Protein AF-A0A533Y2Y4-F1 (afdb_monomer_lite)

Structure (mmCIF, N/CA/C/O backbone):
data_AF-A0A533Y2Y4-F1
#
_entry.id   AF-A0A533Y2Y4-F1
#
loop_
_atom_site.group_PDB
_atom_site.id
_atom_site.type_symbol
_atom_site.label_atom_id
_atom_site.label_alt_id
_atom_site.label_comp_id
_atom_site.label_asym_id
_atom_site.label_entity_id
_atom_site.label_seq_id
_atom_site.pdbx_PDB_ins_code
_atom_site.Cartn_x
_atom_site.Cartn_y
_atom_site.Cartn_z
_atom_site.occupancy
_atom_site.B_iso_or_equiv
_atom_site.auth_seq_id
_atom_site.auth_comp_id
_atom_site.auth_asym_id
_atom_site.auth_atom_id
_atom_site.pdbx_PDB_model_num
ATOM 1 N N . MET A 1 1 ? -7.661 -0.615 -44.101 1.00 41.28 1 MET A N 1
ATOM 2 C CA . MET A 1 1 ? -6.988 -1.308 -42.984 1.00 41.28 1 MET A CA 1
ATOM 3 C C . MET A 1 1 ? -6.044 -0.304 -42.345 1.00 41.28 1 MET A C 1
ATOM 5 O O . MET A 1 1 ? -4.908 -0.199 -42.777 1.00 41.28 1 MET A O 1
ATOM 9 N N . SER A 1 2 ? -6.545 0.493 -41.405 1.00 38.12 2 SER A N 1
ATOM 10 C CA . SER A 1 2 ? -5.713 1.365 -40.572 1.00 38.12 2 SER A CA 1
ATOM 11 C C . SER A 1 2 ? -6.276 1.265 -39.168 1.00 38.12 2 SER A C 1
ATOM 13 O O . SER A 1 2 ? -7.288 1.893 -38.855 1.00 38.12 2 SER A O 1
ATOM 15 N N . ASP A 1 3 ? -5.670 0.382 -38.377 1.00 40.00 3 ASP A N 1
ATOM 16 C CA . ASP A 1 3 ? -6.018 0.175 -36.980 1.00 40.00 3 ASP A CA 1
ATOM 17 C C . ASP A 1 3 ? -5.820 1.478 -36.217 1.00 40.00 3 ASP A C 1
ATOM 19 O O . ASP A 1 3 ? -4.707 1.956 -35.983 1.00 40.00 3 ASP A O 1
ATOM 23 N N . SER A 1 4 ? -6.949 2.052 -35.825 1.00 44.31 4 SER A N 1
ATOM 24 C CA . SER A 1 4 ? -7.005 3.094 -34.822 1.00 44.31 4 SER A CA 1
ATOM 25 C C . SER A 1 4 ? -6.629 2.444 -33.498 1.00 44.31 4 SER A C 1
ATOM 27 O O . SER A 1 4 ? -7.466 1.852 -32.821 1.00 44.31 4 SER A O 1
ATOM 29 N N . LYS A 1 5 ? -5.353 2.546 -33.113 1.00 47.69 5 LYS A N 1
ATOM 30 C CA . LYS A 1 5 ? -4.909 2.267 -31.745 1.00 47.69 5 LYS A CA 1
ATOM 31 C C . LYS A 1 5 ? -5.397 3.417 -30.865 1.00 47.69 5 LYS A C 1
ATOM 33 O O . LYS A 1 5 ? -4.626 4.259 -30.414 1.00 47.69 5 LYS A O 1
ATOM 38 N N . GLN A 1 6 ? -6.713 3.467 -30.671 1.00 45.69 6 GLN A N 1
ATOM 39 C CA . GLN A 1 6 ? -7.357 4.191 -29.590 1.00 45.69 6 GLN A CA 1
ATOM 40 C C . GLN A 1 6 ? -6.883 3.526 -28.303 1.00 45.69 6 GLN A C 1
ATOM 42 O O . GLN A 1 6 ? -7.510 2.619 -27.763 1.00 45.69 6 GLN A O 1
ATOM 47 N N . GLY A 1 7 ? -5.707 3.960 -27.844 1.00 42.91 7 GLY A N 1
ATOM 48 C CA . GLY A 1 7 ? -5.332 3.845 -26.452 1.00 42.91 7 GLY A CA 1
ATOM 49 C C . GLY A 1 7 ? -6.439 4.540 -25.690 1.00 42.91 7 GLY A C 1
ATOM 50 O O . GLY A 1 7 ? -6.527 5.765 -25.695 1.00 42.91 7 GLY A O 1
ATOM 51 N N . ARG A 1 8 ? -7.347 3.734 -25.145 1.00 43.72 8 ARG A N 1
ATOM 52 C CA . ARG A 1 8 ? -8.367 4.151 -24.204 1.00 43.72 8 ARG A CA 1
ATOM 53 C C . ARG A 1 8 ? -7.593 4.824 -23.077 1.00 43.72 8 ARG A C 1
ATOM 55 O O . ARG A 1 8 ? -7.058 4.154 -22.199 1.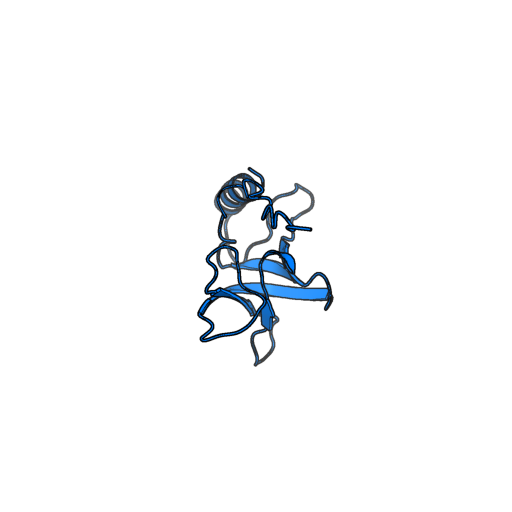00 43.72 8 ARG A O 1
ATOM 62 N N . LEU A 1 9 ? -7.466 6.147 -23.153 1.00 45.41 9 LEU A N 1
ATOM 63 C CA . LEU A 1 9 ? -7.199 6.996 -22.008 1.00 45.41 9 LEU A CA 1
ATOM 64 C C . LEU A 1 9 ? -8.453 6.857 -21.154 1.00 45.41 9 LEU A C 1
ATOM 66 O O . LEU A 1 9 ? -9.315 7.731 -21.127 1.00 45.41 9 LEU A O 1
ATOM 70 N N . GLU A 1 10 ? -8.605 5.689 -20.523 1.00 47.72 10 GLU A N 1
ATOM 71 C CA . GLU A 1 10 ? -9.360 5.640 -19.297 1.00 47.72 10 GLU A CA 1
ATOM 72 C C . GLU A 1 10 ? -8.736 6.731 -18.452 1.00 47.72 10 GLU A C 1
ATOM 74 O O . GLU A 1 10 ? -7.520 6.764 -18.241 1.00 47.72 10 GLU A O 1
ATOM 79 N N . THR A 1 11 ? -9.571 7.692 -18.093 1.00 44.31 11 THR A N 1
ATOM 80 C CA . THR A 1 11 ? -9.306 8.683 -17.072 1.00 44.31 11 THR A CA 1
ATOM 81 C C . THR A 1 11 ? -9.050 7.879 -15.803 1.00 44.31 11 THR A C 1
ATOM 83 O O . THR A 1 11 ? -9.944 7.665 -14.991 1.00 44.31 11 THR A O 1
ATOM 86 N N . ARG A 1 12 ? -7.837 7.322 -15.680 1.00 54.50 12 ARG A N 1
ATOM 87 C CA . ARG A 1 12 ? -7.360 6.711 -14.452 1.00 54.50 12 ARG A CA 1
ATOM 88 C C . ARG A 1 12 ? -7.520 7.825 -13.437 1.00 54.50 12 ARG A C 1
ATOM 90 O O . ARG A 1 12 ? -6.935 8.898 -13.618 1.00 54.50 12 ARG A O 1
ATOM 97 N N . ARG A 1 13 ? -8.391 7.602 -12.447 1.00 58.84 13 ARG A N 1
ATOM 98 C CA . ARG A 1 13 ? -8.477 8.450 -11.256 1.00 58.84 13 ARG A CA 1
ATOM 99 C C . ARG A 1 13 ? -7.050 8.813 -10.868 1.00 58.84 13 ARG A C 1
ATOM 101 O O . ARG A 1 13 ? -6.171 7.954 -10.954 1.00 58.84 13 ARG A O 1
ATOM 108 N N . SER A 1 14 ? -6.815 10.086 -10.559 1.00 77.69 14 SER A N 1
ATOM 109 C CA . SER A 1 14 ? -5.493 10.584 -10.175 1.00 77.69 14 SER A CA 1
ATOM 110 C C . SER A 1 14 ? -4.843 9.578 -9.235 1.00 77.69 14 SER A C 1
ATOM 112 O O . SER A 1 14 ? -5.396 9.312 -8.172 1.00 77.69 14 SER A O 1
ATOM 114 N N . TRP A 1 15 ? -3.745 8.962 -9.670 1.00 87.69 15 TRP A N 1
ATOM 115 C CA . TRP A 1 15 ? -3.130 7.872 -8.928 1.00 87.69 15 TRP A CA 1
ATOM 116 C C . TRP A 1 15 ? -2.809 8.323 -7.502 1.00 87.69 15 TRP A C 1
ATOM 118 O O . TRP A 1 15 ? -2.021 9.252 -7.301 1.00 87.69 15 TRP A O 1
ATOM 128 N N . VAL A 1 16 ? -3.425 7.668 -6.520 1.00 91.75 16 VAL A N 1
ATOM 129 C CA . VAL A 1 16 ? -3.146 7.894 -5.107 1.00 91.75 16 VAL A CA 1
ATOM 130 C C . VAL A 1 16 ? -2.151 6.839 -4.654 1.00 91.75 16 VAL A C 1
ATOM 132 O O . VAL A 1 16 ? -2.451 5.649 -4.621 1.00 91.75 16 VAL A O 1
ATOM 135 N N . ARG A 1 17 ? -0.949 7.275 -4.274 1.00 93.94 17 ARG A N 1
ATOM 136 C CA . ARG A 1 17 ? 0.061 6.361 -3.742 1.00 93.94 17 ARG A CA 1
ATOM 137 C C . ARG A 1 17 ? -0.434 5.722 -2.440 1.00 93.94 17 ARG A C 1
ATOM 139 O O . ARG A 1 17 ? -0.828 6.431 -1.516 1.00 93.94 17 ARG A O 1
ATOM 146 N N . ILE A 1 18 ? -0.295 4.402 -2.336 1.00 96.69 18 ILE A N 1
ATOM 147 C CA . ILE A 1 18 ? -0.494 3.647 -1.098 1.00 96.69 18 ILE A CA 1
ATOM 148 C C . ILE A 1 18 ? 0.572 4.093 -0.082 1.00 96.69 18 ILE A C 1
ATOM 150 O O . ILE A 1 18 ? 1.768 3.949 -0.365 1.00 96.69 18 ILE A O 1
ATOM 154 N N . PRO A 1 19 ? 0.187 4.638 1.086 1.00 96.88 19 PRO A N 1
ATOM 155 C CA . PRO A 1 19 ? 1.154 5.097 2.075 1.00 96.88 19 PRO A CA 1
ATOM 156 C C . PRO A 1 19 ? 2.002 3.962 2.647 1.00 96.88 19 PRO A C 1
ATOM 158 O O . PRO A 1 19 ? 1.537 2.830 2.819 1.00 96.88 19 PRO A O 1
ATOM 161 N N . ASP A 1 20 ? 3.239 4.287 3.011 1.00 97.19 20 ASP A N 1
ATOM 162 C CA . ASP A 1 20 ? 4.128 3.349 3.687 1.00 97.19 20 ASP A CA 1
ATOM 163 C C . ASP A 1 20 ? 3.525 2.929 5.042 1.00 97.19 20 ASP A C 1
ATOM 165 O O . ASP A 1 20 ? 2.842 3.691 5.729 1.00 97.19 20 ASP A O 1
ATOM 169 N N . GLY A 1 21 ? 3.744 1.674 5.414 1.00 97.25 21 GLY A N 1
ATOM 170 C CA . GLY A 1 21 ? 3.124 1.031 6.564 1.00 97.25 21 GLY A CA 1
ATOM 171 C C . GLY A 1 21 ? 1.728 0.473 6.295 1.00 97.25 21 GLY A C 1
ATOM 172 O O . GLY A 1 21 ? 1.203 -0.187 7.187 1.00 97.25 21 GLY A O 1
ATOM 173 N N . THR A 1 22 ? 1.135 0.677 5.112 1.00 98.25 22 THR A N 1
ATOM 174 C CA . THR A 1 22 ? -0.133 0.027 4.730 1.00 98.25 22 THR A CA 1
ATOM 175 C C . THR A 1 22 ? 0.071 -1.470 4.535 1.00 98.25 22 THR A C 1
ATOM 177 O O . THR A 1 22 ? 1.011 -1.884 3.852 1.00 98.25 22 THR A O 1
ATOM 180 N N . MET A 1 23 ? -0.804 -2.285 5.126 1.00 98.19 23 MET A N 1
ATOM 181 C CA . MET A 1 23 ? -0.787 -3.729 4.935 1.00 98.19 23 MET A CA 1
ATOM 182 C C . MET A 1 23 ? -1.502 -4.108 3.641 1.00 98.19 23 MET A C 1
ATOM 184 O O . MET A 1 23 ? -2.633 -3.692 3.383 1.00 98.19 23 MET A O 1
ATOM 188 N N . VAL A 1 24 ? -0.837 -4.927 2.837 1.00 98.38 24 VAL A N 1
ATOM 189 C CA . VAL A 1 24 ? -1.324 -5.378 1.537 1.00 98.38 24 VAL A CA 1
ATOM 190 C C . VAL A 1 24 ? -1.190 -6.888 1.403 1.00 98.38 24 VAL A C 1
ATOM 192 O O . VAL A 1 24 ? -0.348 -7.518 2.045 1.00 98.38 24 VAL A O 1
ATOM 195 N N . ARG A 1 25 ? -2.000 -7.465 0.519 1.00 98.31 25 ARG A N 1
ATOM 196 C CA . ARG A 1 25 ? -1.867 -8.837 0.033 1.00 98.31 25 ARG A CA 1
ATOM 197 C C . ARG A 1 25 ? -1.604 -8.822 -1.464 1.00 98.31 25 ARG A C 1
ATOM 199 O O . ARG A 1 25 ? -2.337 -8.171 -2.205 1.00 98.31 25 ARG A O 1
ATOM 206 N N . HIS A 1 26 ? -0.615 -9.581 -1.915 1.00 97.38 26 HIS A N 1
ATOM 207 C CA . HIS A 1 26 ? -0.411 -9.793 -3.342 1.00 97.38 26 HIS A CA 1
ATOM 208 C C . HIS A 1 26 ? -1.557 -10.639 -3.912 1.00 97.38 26 HIS A C 1
ATOM 210 O O . HIS A 1 26 ? -1.858 -11.713 -3.391 1.00 97.38 26 HIS A O 1
ATOM 216 N N . ARG A 1 27 ? -2.199 -10.186 -4.993 1.00 97.00 27 ARG A N 1
ATOM 217 C CA . ARG A 1 27 ? -3.395 -10.831 -5.563 1.00 97.00 27 ARG A CA 1
ATOM 218 C C . ARG A 1 27 ? -3.123 -12.243 -6.074 1.00 97.00 27 ARG A C 1
ATOM 220 O O . ARG A 1 27 ? -3.931 -13.133 -5.840 1.00 97.00 27 ARG A O 1
AT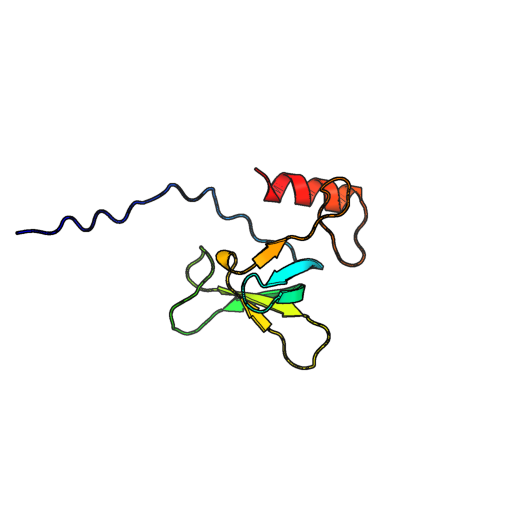OM 227 N N . ARG A 1 28 ? -1.990 -12.437 -6.759 1.00 94.12 28 ARG A N 1
ATOM 228 C CA . ARG A 1 28 ? -1.598 -13.728 -7.359 1.00 94.12 28 ARG A CA 1
ATOM 229 C C . ARG A 1 28 ? -0.859 -14.648 -6.385 1.00 94.12 28 ARG A C 1
ATOM 231 O O . ARG A 1 28 ? -1.276 -15.777 -6.182 1.00 94.12 28 ARG A O 1
ATOM 238 N N . GLU A 1 29 ? 0.217 -14.153 -5.773 1.00 93.50 29 GLU A N 1
ATOM 239 C CA . GLU A 1 29 ? 1.061 -14.938 -4.860 1.00 93.50 29 GLU A CA 1
ATOM 240 C C . GLU A 1 29 ? 0.466 -15.117 -3.451 1.00 93.50 29 GLU A C 1
ATOM 242 O O . GLU A 1 29 ? 0.911 -15.976 -2.699 1.00 93.50 29 GLU A O 1
ATOM 247 N N . GLY A 1 30 ? -0.527 -14.312 -3.060 1.00 95.31 30 GLY A N 1
ATOM 248 C CA . GLY A 1 30 ? -1.250 -14.456 -1.791 1.00 95.31 30 GLY A CA 1
ATOM 249 C C . GLY A 1 30 ? -0.497 -14.005 -0.534 1.00 95.31 30 GLY A C 1
ATOM 250 O O . GLY A 1 30 ? -1.120 -13.885 0.523 1.00 95.31 30 GLY A O 1
ATOM 251 N N . HIS A 1 31 ? 0.803 -13.712 -0.623 1.00 94.44 31 HIS A N 1
ATOM 252 C CA . HIS A 1 31 ? 1.597 -13.257 0.517 1.00 94.44 31 HIS A CA 1
ATOM 253 C C . HIS A 1 31 ? 1.160 -11.871 1.011 1.00 94.44 31 HIS A C 1
ATOM 255 O O . HIS A 1 31 ? 0.750 -11.005 0.229 1.00 94.44 31 HIS A O 1
ATOM 261 N N . GLN A 1 32 ? 1.276 -11.655 2.321 1.00 97.25 32 GLN A N 1
ATOM 262 C CA . GLN A 1 32 ? 0.918 -10.403 2.987 1.00 97.25 32 GLN A CA 1
ATOM 263 C C . GLN A 1 32 ? 2.158 -9.699 3.522 1.00 97.25 32 GLN A C 1
ATOM 265 O O . GLN A 1 32 ? 3.119 -10.344 3.934 1.00 97.25 32 GLN A O 1
ATOM 270 N N . GLY A 1 33 ? 2.125 -8.372 3.531 1.00 97.31 33 GLY A N 1
ATOM 271 C CA . GLY A 1 33 ? 3.211 -7.571 4.070 1.00 97.31 33 GLY A CA 1
ATOM 272 C C . GLY A 1 33 ? 2.875 -6.091 4.113 1.00 97.31 33 GLY A C 1
ATOM 273 O O . GLY A 1 33 ? 1.783 -5.672 3.729 1.00 97.31 33 GLY A O 1
ATOM 274 N N . PHE A 1 34 ? 3.829 -5.297 4.581 1.00 98.12 34 PHE A N 1
ATOM 275 C CA . PHE A 1 34 ? 3.686 -3.849 4.676 1.00 98.12 34 PHE A CA 1
ATOM 276 C C . PHE A 1 34 ? 4.439 -3.154 3.552 1.00 98.12 34 PHE A C 1
ATOM 278 O O . PHE A 1 34 ? 5.573 -3.521 3.239 1.00 98.12 34 PHE A O 1
ATOM 285 N N . ILE A 1 35 ? 3.832 -2.119 2.980 1.00 98.00 35 ILE A N 1
ATOM 286 C CA . ILE A 1 35 ? 4.531 -1.214 2.068 1.00 98.00 35 ILE A CA 1
ATOM 287 C C . ILE A 1 35 ? 5.637 -0.498 2.843 1.00 98.00 35 ILE A C 1
ATOM 289 O O . ILE A 1 35 ? 5.374 0.068 3.900 1.00 98.00 35 ILE A O 1
ATOM 293 N N . ASP A 1 36 ? 6.870 -0.509 2.342 1.00 96.50 36 ASP A N 1
ATOM 294 C CA . ASP A 1 36 ? 7.989 0.218 2.966 1.00 96.50 36 ASP A CA 1
ATOM 295 C C . ASP A 1 36 ? 8.711 1.175 2.010 1.00 96.50 36 ASP A C 1
ATOM 297 O O . ASP A 1 36 ? 9.803 1.674 2.296 1.00 96.50 36 ASP A O 1
ATOM 301 N N . GLY A 1 37 ? 8.104 1.420 0.851 1.00 96.88 37 GLY A N 1
ATOM 302 C CA . GLY A 1 37 ? 8.533 2.433 -0.095 1.00 96.88 37 GLY A CA 1
ATOM 303 C C . GLY A 1 37 ? 8.260 2.055 -1.543 1.00 96.88 37 GLY A C 1
ATOM 304 O O . GLY A 1 37 ? 7.603 1.060 -1.857 1.00 96.88 37 GLY A O 1
ATOM 305 N N . LEU A 1 38 ? 8.827 2.867 -2.427 1.00 96.75 38 LEU A N 1
ATOM 306 C CA . LEU A 1 38 ? 8.881 2.633 -3.862 1.00 96.75 38 LEU A CA 1
ATOM 307 C C . LEU A 1 38 ? 10.326 2.374 -4.283 1.00 96.75 38 LEU A C 1
ATOM 309 O O . LEU A 1 38 ? 11.268 2.852 -3.649 1.00 96.75 38 LEU A O 1
ATOM 313 N N . THR A 1 39 ? 10.501 1.646 -5.376 1.00 95.50 39 THR A N 1
ATOM 314 C CA . THR A 1 39 ? 11.787 1.532 -6.062 1.00 95.50 39 THR A CA 1
ATOM 315 C C . THR A 1 39 ? 11.612 1.907 -7.525 1.00 95.50 39 THR A C 1
ATOM 317 O O . THR A 1 39 ? 10.620 1.520 -8.141 1.00 95.50 39 THR A O 1
ATOM 320 N N . GLU A 1 40 ? 12.536 2.699 -8.068 1.00 95.19 40 GLU A N 1
ATOM 321 C CA . GLU A 1 40 ? 12.565 2.999 -9.498 1.00 95.19 40 GLU A CA 1
ATOM 322 C C . GLU A 1 40 ? 13.159 1.817 -10.263 1.00 95.19 40 GLU A C 1
ATOM 324 O O . GLU A 1 40 ? 14.191 1.267 -9.879 1.00 95.19 40 GLU A O 1
ATOM 329 N N . LEU A 1 41 ? 12.518 1.437 -11.366 1.00 90.19 41 LEU A N 1
ATOM 330 C CA . LEU A 1 41 ? 13.026 0.398 -12.254 1.00 90.19 41 LEU A CA 1
ATOM 331 C C . LEU A 1 41 ? 13.750 1.026 -13.447 1.00 90.19 41 LEU A C 1
ATOM 333 O O . LEU A 1 41 ? 13.228 1.927 -14.105 1.00 90.19 41 LEU A O 1
ATOM 337 N N . ALA A 1 42 ? 14.923 0.501 -13.796 1.00 82.25 42 ALA A N 1
ATOM 338 C CA . ALA A 1 42 ? 15.682 0.975 -14.956 1.00 82.25 42 ALA A CA 1
ATOM 339 C C . ALA A 1 42 ? 14.985 0.666 -16.299 1.00 82.25 42 ALA A C 1
ATOM 341 O O . ALA A 1 42 ? 15.166 1.383 -17.278 1.00 82.25 42 ALA A O 1
ATOM 342 N N . GLY A 1 43 ? 14.155 -0.380 -16.353 1.00 79.31 43 GLY A N 1
ATOM 343 C CA . GLY A 1 43 ? 13.526 -0.891 -17.574 1.00 79.31 43 GLY A CA 1
ATOM 344 C C . GLY A 1 43 ? 12.419 -1.906 -17.266 1.00 79.31 43 GLY A C 1
ATOM 345 O O . GLY A 1 43 ? 12.248 -2.291 -16.114 1.00 79.31 43 GLY A O 1
ATOM 346 N N . GLY A 1 44 ? 11.687 -2.333 -18.298 1.00 73.38 44 GLY A N 1
ATOM 347 C CA . GLY A 1 44 ? 10.752 -3.464 -18.222 1.00 73.38 44 GLY A CA 1
ATOM 348 C C . GLY A 1 44 ? 9.259 -3.107 -18.117 1.00 73.38 44 GLY A C 1
ATOM 349 O O . GLY A 1 44 ? 8.922 -1.946 -17.843 1.00 73.38 44 GLY A O 1
ATOM 350 N N . PRO A 1 45 ? 8.383 -4.099 -18.394 1.00 69.00 45 PRO A N 1
ATOM 351 C CA . PRO A 1 45 ? 6.945 -4.009 -18.146 1.00 69.00 45 PRO A CA 1
ATOM 352 C C . PRO A 1 45 ? 6.652 -3.989 -16.634 1.00 69.00 45 PRO A C 1
ATOM 354 O O . PRO A 1 45 ? 7.557 -4.161 -15.823 1.00 69.00 45 PRO A O 1
ATOM 357 N N . ASP A 1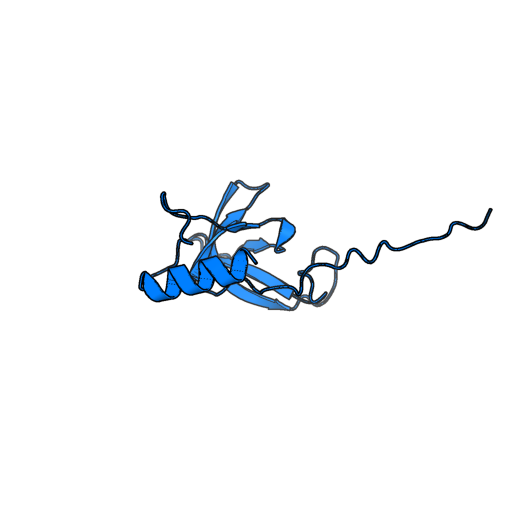 46 ? 5.389 -3.767 -16.269 1.00 86.50 46 ASP A N 1
ATOM 358 C CA . ASP A 1 46 ? 4.888 -3.805 -14.887 1.00 86.50 46 ASP A CA 1
ATOM 359 C C . ASP A 1 46 ? 5.418 -2.677 -14.001 1.00 86.50 46 ASP A C 1
ATOM 361 O O . ASP A 1 46 ? 6.269 -2.841 -13.130 1.00 86.50 46 ASP A O 1
ATOM 365 N N . ARG A 1 47 ? 4.849 -1.490 -14.200 1.00 92.94 47 ARG A N 1
ATOM 366 C CA . ARG A 1 47 ? 5.133 -0.312 -13.384 1.00 92.94 47 ARG A CA 1
ATOM 367 C C . ARG A 1 47 ? 3.849 0.235 -12.799 1.00 92.94 47 ARG A C 1
ATOM 369 O O . ARG A 1 47 ? 2.776 0.096 -13.386 1.00 92.94 47 ARG A O 1
ATOM 376 N N . ASN A 1 48 ? 3.989 0.894 -11.660 1.00 94.44 48 ASN A N 1
ATOM 377 C CA . ASN A 1 48 ? 2.948 1.7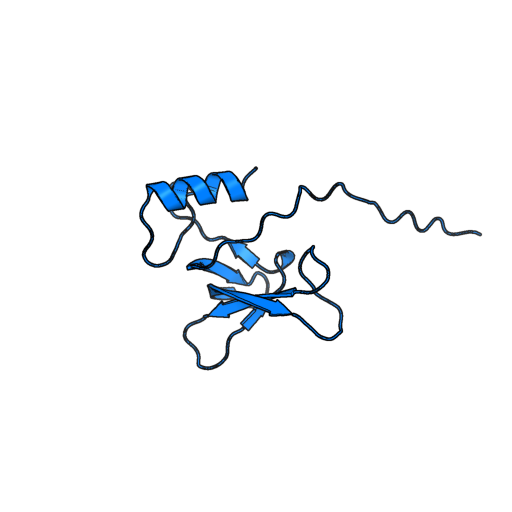36 -11.107 1.00 94.44 48 ASN A CA 1
ATOM 378 C C . ASN A 1 48 ? 2.503 2.790 -12.137 1.00 94.44 48 ASN A C 1
ATOM 380 O O . ASN A 1 48 ? 3.212 3.048 -13.116 1.00 94.44 48 ASN A O 1
ATOM 384 N N . PRO A 1 49 ? 1.353 3.447 -11.925 1.00 93.12 49 PRO A N 1
ATOM 385 C CA . PRO A 1 49 ? 0.847 4.467 -12.842 1.00 93.12 49 PRO A CA 1
ATOM 386 C C . PRO A 1 49 ? 1.803 5.631 -13.155 1.00 93.12 49 PRO A C 1
ATOM 388 O O . PRO A 1 49 ? 1.624 6.273 -14.186 1.00 93.12 49 PRO A O 1
ATOM 391 N N . ASP A 1 50 ? 2.832 5.889 -12.337 1.00 90.69 50 ASP A N 1
ATOM 392 C CA . ASP A 1 50 ? 3.906 6.841 -12.676 1.00 90.69 50 ASP A CA 1
ATOM 393 C C . ASP A 1 50 ? 4.837 6.386 -13.807 1.00 90.69 50 ASP A C 1
ATOM 395 O O . ASP A 1 50 ? 5.711 7.143 -14.230 1.00 90.69 50 ASP A O 1
ATOM 399 N N . GLY A 1 51 ? 4.691 5.149 -14.280 1.00 91.12 51 GLY A N 1
ATOM 400 C CA . GLY A 1 51 ? 5.489 4.587 -15.357 1.00 91.12 51 GLY A CA 1
ATOM 401 C C . GLY A 1 51 ? 6.957 4.387 -14.996 1.00 91.12 51 GLY A C 1
ATOM 402 O O . GLY A 1 51 ? 7.755 4.135 -15.898 1.00 91.12 51 GLY A O 1
ATOM 403 N N . ARG A 1 52 ? 7.342 4.471 -13.712 1.00 93.62 52 ARG A N 1
ATOM 404 C CA . ARG A 1 52 ? 8.744 4.323 -13.294 1.00 93.62 52 ARG A CA 1
ATOM 405 C C . ARG A 1 52 ? 8.974 3.476 -12.044 1.00 93.62 52 ARG A C 1
ATOM 407 O O . ARG A 1 52 ? 10.049 2.881 -11.959 1.00 93.62 52 ARG A O 1
ATOM 414 N N . THR A 1 53 ? 8.012 3.363 -11.126 1.00 95.81 53 THR A N 1
ATOM 415 C CA . THR A 1 53 ? 8.211 2.655 -9.850 1.00 95.81 53 THR A CA 1
ATOM 416 C C . THR A 1 53 ? 7.467 1.328 -9.725 1.00 95.81 53 THR A C 1
ATOM 418 O O . THR A 1 53 ? 6.508 1.056 -10.443 1.00 95.81 53 THR A O 1
ATOM 421 N N . GLN A 1 54 ? 7.900 0.517 -8.760 1.00 97.38 54 GLN A N 1
ATOM 422 C CA . GLN A 1 54 ? 7.110 -0.538 -8.118 1.00 97.38 54 GLN A CA 1
ATOM 423 C C . GLN A 1 54 ? 7.105 -0.331 -6.598 1.00 97.38 54 GLN A C 1
ATOM 425 O O . GLN A 1 54 ? 8.024 0.281 -6.042 1.00 97.38 54 GLN A O 1
ATOM 430 N N . TYR A 1 55 ? 6.088 -0.854 -5.916 1.00 97.62 55 TYR A N 1
ATOM 431 C CA . TYR A 1 55 ? 6.056 -0.910 -4.457 1.00 97.62 55 TYR A CA 1
ATOM 432 C C . TYR A 1 55 ? 7.001 -1.973 -3.920 1.00 97.62 55 TYR A C 1
ATOM 434 O O . TYR A 1 55 ? 7.090 -3.071 -4.464 1.00 97.62 55 TYR A O 1
ATOM 442 N N . ARG A 1 56 ? 7.654 -1.660 -2.801 1.00 97.44 56 ARG A N 1
ATOM 443 C CA . ARG A 1 56 ? 8.366 -2.632 -1.977 1.00 97.44 56 ARG A CA 1
ATOM 444 C C . ARG A 1 56 ? 7.452 -3.116 -0.864 1.00 97.44 56 ARG A C 1
ATOM 446 O O . ARG A 1 56 ? 6.942 -2.312 -0.083 1.00 97.44 56 ARG A O 1
ATOM 453 N N . VAL A 1 57 ? 7.289 -4.428 -0.779 1.00 97.62 57 VAL A N 1
ATOM 454 C CA . VAL A 1 57 ? 6.492 -5.096 0.246 1.00 97.62 57 VAL A CA 1
ATOM 455 C C . VAL A 1 57 ? 7.427 -5.874 1.163 1.00 97.62 57 VAL A C 1
ATOM 457 O O . VAL A 1 57 ? 8.126 -6.799 0.737 1.00 97.62 57 VAL A O 1
ATOM 460 N N . ASN A 1 58 ? 7.434 -5.495 2.437 1.00 97.00 58 ASN A N 1
ATOM 461 C CA . ASN A 1 58 ? 8.105 -6.232 3.493 1.00 97.00 58 ASN A CA 1
ATOM 462 C C . ASN A 1 58 ? 7.178 -7.336 4.015 1.00 97.00 58 ASN A C 1
ATOM 464 O O . ASN A 1 58 ? 6.200 -7.052 4.708 1.00 97.00 58 ASN A O 1
ATOM 468 N N . ILE A 1 59 ? 7.511 -8.583 3.686 1.00 95.25 59 ILE A N 1
ATOM 469 C CA . ILE A 1 59 ? 6.772 -9.790 4.085 1.00 95.25 59 ILE A CA 1
ATOM 470 C C . ILE A 1 59 ? 7.380 -10.492 5.316 1.00 95.25 59 ILE A C 1
ATOM 472 O O . ILE A 1 59 ? 6.982 -11.601 5.650 1.00 95.25 59 ILE A O 1
ATOM 476 N N . GLY A 1 60 ? 8.357 -9.870 5.989 1.00 90.44 60 GLY A N 1
ATOM 477 C CA . GLY A 1 60 ? 9.078 -10.463 7.123 1.00 90.44 60 GLY A CA 1
ATOM 478 C C . GLY A 1 60 ? 10.261 -11.359 6.735 1.00 90.44 60 GLY A C 1
ATOM 479 O O . GLY A 1 60 ? 10.919 -11.910 7.614 1.00 90.44 60 GLY A O 1
ATOM 480 N N . GLU A 1 61 ? 10.558 -11.479 5.441 1.00 85.94 61 GLU A N 1
ATOM 481 C CA . GLU A 1 61 ? 11.717 -12.202 4.910 1.00 85.94 61 GLU A CA 1
ATOM 482 C C . GLU A 1 61 ? 12.907 -11.264 4.645 1.00 85.94 61 GLU A C 1
ATOM 484 O O . GLU A 1 61 ? 12.785 -10.037 4.661 1.00 85.94 61 GLU A O 1
ATOM 489 N N . SER A 1 62 ? 14.083 -11.842 4.382 1.00 81.19 62 SER A N 1
ATOM 490 C CA . SER A 1 62 ? 15.299 -11.079 4.069 1.00 81.19 62 SER A CA 1
ATOM 491 C C . SER A 1 62 ? 15.188 -10.292 2.758 1.00 81.19 62 SER A C 1
ATOM 493 O O . SER A 1 62 ? 15.756 -9.203 2.644 1.00 81.19 62 SER A O 1
ATOM 495 N N . ALA A 1 63 ? 14.441 -10.812 1.781 1.00 85.12 63 ALA A N 1
ATOM 496 C CA . ALA A 1 63 ? 14.189 -10.156 0.506 1.00 85.12 63 ALA A CA 1
ATOM 497 C C . ALA A 1 63 ? 12.813 -9.479 0.493 1.00 85.12 63 ALA A C 1
ATOM 499 O O . ALA A 1 63 ? 11.789 -10.079 0.814 1.00 85.12 63 ALA A O 1
ATOM 500 N N . ARG A 1 64 ? 12.788 -8.214 0.063 1.00 90.25 64 ARG A N 1
ATOM 501 C CA . ARG A 1 64 ? 11.540 -7.498 -0.219 1.00 90.25 64 ARG A CA 1
ATOM 502 C C . ARG A 1 64 ? 10.935 -8.017 -1.512 1.00 90.25 64 ARG A C 1
ATOM 504 O O . ARG A 1 64 ? 11.654 -8.243 -2.485 1.00 90.25 64 ARG A O 1
ATOM 511 N N . LYS A 1 65 ? 9.612 -8.115 -1.538 1.00 94.56 65 LYS A N 1
ATOM 512 C CA . LYS A 1 65 ? 8.861 -8.363 -2.768 1.00 94.56 65 LYS A CA 1
ATOM 513 C C . LYS A 1 65 ? 8.597 -7.042 -3.478 1.00 94.56 65 LYS A C 1
ATOM 515 O O . LYS A 1 65 ? 8.373 -6.026 -2.820 1.00 94.56 65 LYS A O 1
ATOM 520 N N . LEU A 1 66 ? 8.631 -7.065 -4.805 1.00 95.19 66 LEU A N 1
ATOM 521 C CA . LEU A 1 66 ? 8.234 -5.933 -5.631 1.00 95.19 66 LEU A CA 1
ATOM 522 C C . LEU A 1 66 ? 6.891 -6.230 -6.287 1.00 95.19 66 LEU A C 1
ATOM 524 O O . LEU A 1 66 ? 6.662 -7.357 -6.719 1.00 95.19 66 LEU A O 1
ATOM 528 N N . ALA A 1 67 ? 6.011 -5.235 -6.336 1.00 95.62 67 ALA A N 1
ATOM 529 C CA . ALA A 1 67 ? 4.704 -5.364 -6.968 1.00 95.62 67 ALA A CA 1
ATOM 530 C C . ALA A 1 67 ? 4.224 -4.019 -7.520 1.00 95.62 67 ALA A C 1
ATOM 532 O O . ALA A 1 67 ? 4.517 -2.960 -6.957 1.00 95.62 67 ALA A O 1
ATOM 533 N N . VAL A 1 68 ? 3.458 -4.065 -8.606 1.00 96.06 68 VAL A N 1
ATOM 534 C CA . VAL A 1 68 ? 2.673 -2.913 -9.064 1.00 96.06 68 VAL A CA 1
ATOM 535 C C . VAL A 1 68 ? 1.405 -2.774 -8.234 1.00 96.06 68 VAL A C 1
ATOM 537 O O . VAL A 1 68 ? 0.913 -3.752 -7.675 1.00 96.06 68 VAL A O 1
ATOM 540 N N . GLU A 1 69 ? 0.849 -1.568 -8.188 1.00 95.88 69 GLU A N 1
ATOM 541 C CA . GLU A 1 69 ? -0.435 -1.296 -7.533 1.00 95.88 69 GLU A CA 1
ATOM 542 C C . GLU A 1 69 ? -1.535 -2.293 -7.920 1.00 95.88 69 GLU A C 1
ATOM 544 O O . GLU A 1 69 ? -2.213 -2.823 -7.042 1.00 95.88 69 GLU A O 1
ATOM 549 N N . ASP A 1 70 ? -1.672 -2.588 -9.217 1.00 95.25 70 ASP A N 1
ATOM 550 C CA . ASP A 1 70 ? -2.726 -3.464 -9.741 1.00 95.25 70 ASP A CA 1
ATOM 551 C C . ASP A 1 70 ? -2.654 -4.885 -9.152 1.00 95.25 70 ASP A C 1
ATOM 553 O O . ASP A 1 70 ? -3.680 -5.554 -9.015 1.00 95.25 70 ASP A O 1
ATOM 557 N N . ASP A 1 71 ? -1.470 -5.339 -8.732 1.00 96.75 71 ASP A N 1
ATOM 558 C CA . ASP A 1 71 ? -1.264 -6.651 -8.114 1.00 96.75 71 ASP A CA 1
ATOM 559 C C . ASP A 1 71 ? -1.430 -6.634 -6.587 1.00 96.75 71 ASP A C 1
ATOM 561 O O . ASP A 1 71 ? -1.366 -7.686 -5.944 1.00 96.75 71 ASP A O 1
ATOM 565 N N . LEU A 1 72 ? -1.701 -5.474 -5.985 1.00 97.31 72 LEU A N 1
ATOM 566 C CA . LEU A 1 72 ? -1.885 -5.320 -4.548 1.00 97.31 72 LEU A CA 1
ATOM 567 C C . LEU A 1 72 ? -3.362 -5.172 -4.173 1.00 97.31 72 LEU A C 1
ATOM 569 O O . LEU A 1 72 ? -4.168 -4.512 -4.833 1.00 97.31 72 LEU A O 1
ATOM 573 N N . LEU A 1 73 ? -3.719 -5.815 -3.066 1.00 97.50 73 LEU A N 1
ATOM 574 C CA . LEU A 1 73 ? -4.983 -5.632 -2.370 1.00 97.50 73 LEU A CA 1
ATOM 575 C C . LEU A 1 73 ? -4.691 -5.005 -1.007 1.00 97.50 73 LEU A C 1
ATOM 577 O O . LEU A 1 73 ? -4.030 -5.633 -0.181 1.00 97.50 73 LEU A O 1
ATOM 581 N N . ILE A 1 74 ? -5.190 -3.794 -0.770 1.00 97.75 74 ILE A N 1
ATOM 582 C CA . ILE A 1 74 ? -5.128 -3.145 0.544 1.00 97.75 74 ILE A CA 1
ATOM 583 C C . ILE A 1 74 ? -6.016 -3.923 1.515 1.00 97.75 74 ILE A C 1
ATOM 585 O O . ILE A 1 74 ? -7.156 -4.254 1.188 1.00 97.75 74 ILE A O 1
ATOM 589 N N . LEU A 1 75 ? -5.485 -4.240 2.696 1.00 97.69 75 LEU A N 1
ATOM 590 C CA . LEU A 1 75 ? -6.236 -4.935 3.735 1.00 97.69 75 LEU A CA 1
ATOM 591 C C . LEU A 1 75 ? -6.854 -3.933 4.711 1.00 97.69 75 LEU A C 1
ATOM 593 O O . LEU A 1 75 ? -6.202 -2.976 5.135 1.00 97.69 75 LEU A O 1
ATOM 597 N N . THR A 1 76 ? -8.099 -4.190 5.095 1.00 97.00 76 THR A N 1
ATOM 598 C CA . THR A 1 76 ? -8.863 -3.393 6.058 1.00 97.00 76 THR A CA 1
ATOM 599 C C . THR A 1 76 ? -9.253 -4.237 7.268 1.00 97.00 76 THR A C 1
ATOM 601 O O . THR A 1 76 ? -9.277 -5.468 7.196 1.00 97.00 76 THR A O 1
ATOM 604 N N . ASP A 1 77 ? -9.553 -3.584 8.389 1.00 94.75 77 ASP A N 1
ATOM 605 C CA . ASP A 1 77 ? -10.263 -4.216 9.500 1.00 94.75 77 ASP A CA 1
ATOM 606 C C . ASP A 1 77 ? -11.761 -4.399 9.180 1.00 94.75 77 ASP A C 1
ATOM 608 O O . ASP A 1 77 ? -12.219 -4.150 8.058 1.00 94.75 77 ASP A O 1
ATOM 612 N N . ALA A 1 78 ? -12.517 -4.899 10.163 1.00 94.38 78 ALA A N 1
ATOM 613 C CA . ALA A 1 78 ? -13.946 -5.179 10.034 1.00 94.38 78 ALA A CA 1
ATOM 614 C C . ALA A 1 78 ? -14.795 -3.921 9.779 1.00 94.38 78 ALA A C 1
ATOM 616 O O . ALA A 1 78 ? -15.876 -4.036 9.207 1.00 94.38 78 ALA A O 1
ATOM 617 N N . ASP A 1 79 ? -14.288 -2.740 10.146 1.00 92.12 79 ASP A N 1
ATOM 618 C CA . ASP A 1 79 ? -14.955 -1.453 9.933 1.00 92.12 79 ASP A CA 1
ATOM 619 C C . ASP A 1 79 ? -14.583 -0.829 8.575 1.00 92.12 79 ASP A C 1
ATOM 621 O O . ASP A 1 79 ? -14.983 0.293 8.262 1.00 92.12 79 ASP A O 1
ATOM 625 N N . GLY A 1 80 ? -13.803 -1.543 7.754 1.00 92.88 80 GLY A N 1
ATOM 626 C CA . GLY A 1 80 ? -13.322 -1.052 6.465 1.00 92.88 80 GLY A CA 1
ATOM 627 C C . GLY A 1 80 ? -12.172 -0.049 6.583 1.00 92.88 80 GLY A C 1
ATOM 628 O O . GLY A 1 80 ? -11.833 0.602 5.598 1.00 92.88 80 GLY A O 1
ATOM 629 N N . VAL A 1 81 ? -11.544 0.083 7.757 1.00 95.75 81 VAL A N 1
ATOM 630 C CA . VAL A 1 81 ? -10.408 0.989 7.956 1.00 95.75 81 VAL A CA 1
ATOM 631 C C . VAL A 1 81 ? -9.115 0.275 7.584 1.00 95.75 81 VAL A C 1
ATOM 633 O O . VAL A 1 81 ? -8.873 -0.862 7.991 1.00 95.75 81 VAL A O 1
ATOM 636 N N . VAL A 1 82 ? -8.248 0.936 6.814 1.00 96.94 82 VAL A N 1
ATOM 637 C CA . VAL A 1 82 ? -6.986 0.336 6.368 1.00 96.94 82 VAL A CA 1
ATOM 638 C C . VAL A 1 82 ? -6.128 -0.125 7.544 1.00 96.94 82 VAL A C 1
ATOM 640 O O . VAL A 1 82 ? -5.964 0.563 8.559 1.00 96.94 82 VAL A O 1
ATOM 643 N N . LEU A 1 83 ? -5.544 -1.310 7.405 1.00 97.31 83 LEU A N 1
ATOM 644 C CA . LEU A 1 83 ? -4.604 -1.839 8.379 1.00 97.31 83 LEU A CA 1
ATOM 645 C C . LEU A 1 83 ? -3.232 -1.215 8.132 1.00 97.31 83 LEU A C 1
ATOM 647 O O . LEU A 1 83 ? -2.690 -1.293 7.029 1.00 97.31 83 LEU A O 1
ATOM 651 N N . MET A 1 84 ? -2.658 -0.598 9.168 1.00 97.25 84 MET A N 1
ATOM 652 C CA . MET A 1 84 ? -1.356 0.060 9.073 1.00 97.25 84 MET A CA 1
ATOM 653 C C . MET A 1 84 ? -0.470 -0.222 10.283 1.00 97.25 84 MET A C 1
ATOM 655 O O . MET A 1 84 ? -0.939 -0.300 11.420 1.00 97.25 84 MET A O 1
ATOM 659 N N . LEU A 1 85 ? 0.837 -0.317 10.043 1.00 94.06 85 LEU A N 1
ATOM 660 C CA . LEU A 1 85 ? 1.835 -0.574 11.073 1.00 94.06 85 LEU A CA 1
ATOM 661 C C . LEU A 1 85 ? 1.977 0.617 12.039 1.00 94.06 85 LEU A C 1
ATOM 663 O O . LEU A 1 85 ? 2.428 1.691 11.646 1.00 94.06 85 LEU A O 1
ATOM 667 N N . ARG A 1 86 ? 1.668 0.396 13.327 1.00 91.69 86 ARG A N 1
ATOM 668 C CA . ARG A 1 86 ? 1.892 1.343 14.447 1.00 91.69 86 ARG A CA 1
ATOM 669 C C . ARG A 1 86 ? 1.252 2.733 14.26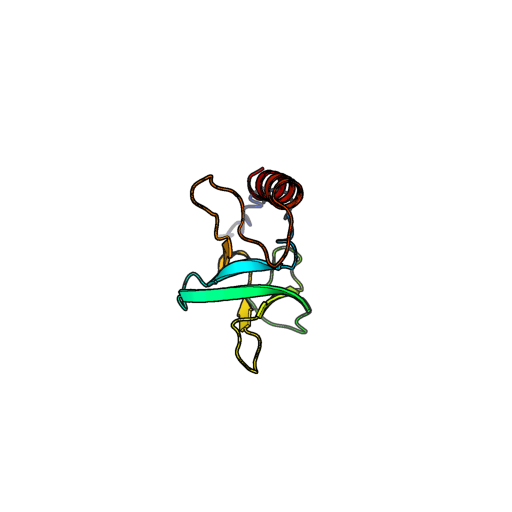7 1.00 91.69 86 ARG A C 1
ATOM 671 O O . ARG A 1 86 ? 1.747 3.706 14.829 1.00 91.69 86 ARG A O 1
ATOM 678 N N . GLN A 1 87 ? 0.152 2.834 13.519 1.00 94.44 87 GLN A N 1
ATOM 679 C CA . GLN A 1 87 ? -0.562 4.098 13.310 1.00 94.44 87 GLN A CA 1
ATOM 680 C C . GLN A 1 87 ? -1.847 4.197 14.135 1.00 94.44 87 GLN A C 1
ATOM 682 O O . GLN A 1 87 ? -2.540 3.203 14.361 1.00 94.44 87 GLN A O 1
ATOM 687 N N . LYS A 1 88 ? -2.185 5.422 14.555 1.00 92.06 88 LYS A N 1
ATOM 688 C CA . LYS A 1 88 ? -3.437 5.709 15.268 1.00 92.06 88 LYS A CA 1
ATOM 689 C C . LYS A 1 88 ? -4.645 5.615 14.334 1.00 92.06 88 LYS A C 1
ATOM 691 O O . LYS A 1 88 ? -4.516 5.797 13.123 1.00 92.06 88 LYS A O 1
ATOM 696 N N . VAL A 1 89 ? -5.820 5.346 14.900 1.00 91.25 89 VAL A N 1
ATOM 697 C CA . VAL A 1 89 ? -7.060 5.158 14.131 1.00 91.25 89 VAL A CA 1
ATOM 698 C C . VAL A 1 89 ? -7.428 6.390 13.306 1.00 91.25 89 VAL A C 1
ATOM 700 O O . VAL A 1 89 ? -7.829 6.238 12.162 1.00 91.25 89 VAL A O 1
ATOM 703 N N . GLU A 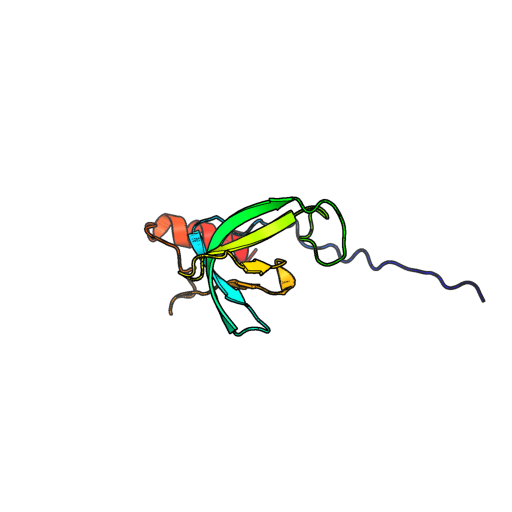1 90 ? -7.201 7.603 13.810 1.00 93.88 90 GLU A N 1
ATOM 704 C CA . GLU A 1 90 ? -7.545 8.844 13.109 1.00 93.88 90 GLU A CA 1
ATOM 705 C C . GLU A 1 90 ? -6.762 8.972 11.799 1.00 93.88 90 GLU A C 1
ATOM 707 O O . GLU A 1 90 ? -7.324 9.316 10.760 1.00 93.88 90 GLU A O 1
ATOM 712 N N . TYR A 1 91 ? -5.473 8.625 11.835 1.00 95.00 91 TYR A N 1
ATOM 713 C CA . TYR A 1 91 ? -4.634 8.614 10.642 1.00 95.00 91 TYR A CA 1
ATOM 714 C C . TYR A 1 91 ? -5.072 7.524 9.661 1.00 95.00 91 TYR A C 1
ATOM 716 O O . TYR A 1 91 ? -5.240 7.805 8.475 1.00 95.00 91 TYR A O 1
ATOM 724 N N . ARG A 1 92 ? -5.333 6.304 10.152 1.00 95.69 92 ARG A N 1
ATOM 725 C CA . ARG A 1 92 ? -5.824 5.196 9.313 1.00 95.69 92 ARG A CA 1
ATOM 726 C C . ARG A 1 92 ? -7.151 5.550 8.637 1.00 95.69 92 ARG A C 1
ATOM 728 O O . ARG A 1 92 ? -7.324 5.275 7.454 1.00 95.69 92 ARG A O 1
ATOM 735 N N . SER A 1 93 ? -8.056 6.236 9.330 1.00 93.81 93 SER A N 1
ATOM 736 C CA . SER A 1 93 ? -9.321 6.715 8.764 1.00 93.81 93 SER A CA 1
ATOM 737 C C . SER A 1 93 ? -9.117 7.760 7.665 1.00 93.81 93 SER A C 1
ATOM 739 O O . SER A 1 93 ? -9.796 7.705 6.642 1.00 93.81 93 SER A O 1
ATOM 741 N N . CYS A 1 94 ? -8.175 8.695 7.833 1.00 94.38 94 CYS A N 1
ATOM 742 C CA . CYS A 1 94 ? -7.824 9.653 6.780 1.00 94.38 94 CYS A CA 1
ATOM 743 C C . CYS A 1 94 ? -7.254 8.953 5.539 1.00 94.38 94 CYS A C 1
ATOM 745 O O . CYS A 1 94 ? -7.690 9.241 4.427 1.00 94.38 94 CYS A O 1
ATOM 747 N N . VAL A 1 95 ? -6.336 8.001 5.731 1.00 94.50 95 VAL A N 1
ATOM 748 C CA . VAL A 1 95 ? -5.762 7.210 4.633 1.00 94.50 95 VAL A CA 1
ATOM 749 C C . VAL A 1 95 ? -6.834 6.380 3.926 1.00 94.50 95 VAL A C 1
ATOM 751 O O . VAL A 1 95 ? -6.849 6.324 2.702 1.00 94.50 95 VAL A O 1
ATOM 754 N N . SER A 1 96 ? -7.765 5.783 4.675 1.00 94.62 96 SER A N 1
ATOM 755 C CA . SER A 1 96 ? -8.862 4.993 4.099 1.00 94.62 96 SER A CA 1
ATOM 756 C C . SER A 1 96 ? -9.707 5.835 3.147 1.00 94.62 96 SER A C 1
ATOM 758 O O . SER A 1 96 ? -9.957 5.414 2.025 1.00 94.62 96 SER A O 1
ATOM 760 N N . LYS A 1 97 ? -10.082 7.056 3.552 1.00 93.50 97 LYS A N 1
ATOM 761 C CA . LYS A 1 97 ? -10.815 7.989 2.679 1.00 93.50 97 LYS A CA 1
ATOM 762 C C . LYS A 1 97 ? -10.025 8.289 1.406 1.00 93.50 97 LYS A C 1
ATOM 764 O O . LYS A 1 97 ? -10.536 8.107 0.311 1.00 93.50 97 LYS A O 1
ATOM 769 N N . GLN A 1 98 ? -8.746 8.630 1.560 1.00 92.12 98 GLN A N 1
ATOM 770 C CA . GLN A 1 98 ? -7.866 8.964 0.440 1.00 92.12 98 GLN A CA 1
ATOM 771 C C . GLN A 1 98 ? -7.726 7.823 -0.585 1.00 92.12 98 GLN A C 1
ATOM 773 O O . GLN A 1 98 ? -7.561 8.092 -1.769 1.00 92.12 98 GLN A O 1
ATOM 778 N N . LEU A 1 99 ? -7.758 6.564 -0.139 1.00 90.38 99 LEU A N 1
ATOM 779 C CA . LEU A 1 99 ? -7.594 5.388 -1.002 1.00 90.38 99 LEU A CA 1
ATOM 780 C C . LEU A 1 99 ? -8.910 4.872 -1.612 1.00 90.38 99 LEU A C 1
ATOM 782 O O . LEU A 1 99 ? -8.858 4.021 -2.498 1.00 90.38 99 LEU A O 1
ATOM 786 N N . HIS A 1 100 ? -10.069 5.346 -1.145 1.00 82.06 100 HIS A N 1
ATOM 787 C CA . HIS A 1 100 ? -11.387 4.939 -1.651 1.00 82.06 100 HIS A CA 1
ATOM 788 C C . HIS A 1 100 ? -12.045 5.963 -2.598 1.00 82.06 100 HIS A C 1
ATOM 790 O O . HIS A 1 100 ? -12.970 5.589 -3.330 1.00 82.06 100 HIS A O 1
ATOM 796 N N . ASP A 1 101 ? -11.571 7.211 -2.605 1.00 60.16 101 ASP A N 1
ATOM 797 C CA . ASP A 1 101 ? -12.061 8.299 -3.470 1.00 60.16 101 ASP A CA 1
ATOM 798 C C . ASP A 1 101 ? -11.687 8.121 -4.963 1.00 60.16 101 ASP A C 1
ATOM 800 O O . ASP A 1 101 ? -12.485 8.542 -5.834 1.00 60.16 101 ASP A O 1
#

Foldseek 3Di:
DDDPPPPPPPVPPPDDDQDFQFWKAFQPVRQIFTFHDWDFDPDDDFAEPVVTIWTWGDRVDPDTDTHYPVRIDGDDDPVQFTHGDPDDSVVSNVSSVSVVD

Radius of gyration: 15.66 Å; chains: 1; bounding box: 31×26×58 Å

Secondary structure (DSSP, 8-state):
----------------PPPTTBEEEETTT--EEEEEEEEE-SS-S---TTSSEEEEEE-SSSSPEEE-GGGEEE-B-TTSPBPBTT--HHHHHHHHHHHH-

pLDDT: mean 86.92, std 17.08, range [38.12, 98.38]

Sequence (101 aa):
MSDSKQGRLETRRSWVRIPDGTMVRHRREGHQGFIDGLTELAGGPDRNPDGRTQYRVNIGESARKLAVEDDLLILTDADGVVLMLRQKVEYRSCVSKQLHD